Protein AF-A0A810BJH0-F1 (afdb_monomer_lite)

Organism: NCBI:txid1355477

Sequence (69 aa):
MLCTPDWFSSNMEDDLTIGRHHVFVKQYDYPRLQAFVEAYCAECSGTSWKEVAEKLSRLGKWEFEDYIS

Foldseek 3Di:
DDDDPVRCLVPDPDQWDQDAQAIHGNDDDPVVVVVVVVVQLVVLDDPDPVSSVVSVNSNHPDPCPVVDD

Radius of gyration: 14.3 Å; chains: 1; bounding box: 36×29×32 Å

pLDDT: mean 76.33, std 12.25, range [46.38, 89.69]

InterPro domains:
  IPR028964 Immunity protein 8 [PF15586] (1-67)

Secondary structure (DSSP, 8-state):
----HHHHHHH-SSSEEEETTEEEESS--HHHHHHHHHHHHHH---SSHHHHHHHHTTTS--TTTT---

Structure (mmCIF, N/CA/C/O backbone):
data_AF-A0A810BJH0-F1
#
_entry.id   AF-A0A810BJH0-F1
#
loop_
_atom_site.group_PDB
_atom_site.id
_atom_site.type_symbol
_atom_site.label_atom_id
_atom_site.label_alt_id
_atom_site.label_comp_id
_atom_site.label_asym_id
_atom_site.label_entity_id
_atom_site.label_seq_id
_atom_site.pdbx_PDB_ins_code
_atom_site.Cartn_x
_atom_site.Cartn_y
_atom_site.Cartn_z
_atom_site.occupancy
_atom_site.B_iso_or_equiv
_atom_site.auth_seq_id
_atom_site.auth_comp_id
_atom_site.auth_asym_id
_atom_site.auth_atom_id
_atom_site.pdbx_PDB_model_num
ATOM 1 N N . MET A 1 1 ? 18.527 0.086 7.940 1.00 63.41 1 MET A N 1
ATOM 2 C CA . MET A 1 1 ? 18.429 -1.002 6.946 1.00 63.41 1 MET A CA 1
ATOM 3 C C . MET A 1 1 ? 18.816 -0.395 5.607 1.00 63.41 1 MET A C 1
ATOM 5 O O . MET A 1 1 ? 18.287 0.660 5.289 1.00 63.41 1 MET A O 1
ATOM 9 N N . LEU A 1 2 ? 19.799 -0.964 4.909 1.00 70.81 2 LEU A N 1
ATOM 10 C CA . LEU A 1 2 ? 20.226 -0.516 3.580 1.00 70.81 2 LEU A CA 1
ATOM 11 C C . LEU A 1 2 ? 19.681 -1.515 2.566 1.00 70.81 2 LEU A C 1
ATOM 13 O O . LEU A 1 2 ? 19.844 -2.717 2.746 1.00 70.81 2 LEU A O 1
ATOM 17 N N . CYS A 1 3 ? 19.011 -1.007 1.543 1.00 80.44 3 CYS A N 1
ATOM 18 C CA . CYS A 1 3 ? 18.422 -1.796 0.476 1.00 80.44 3 CYS A CA 1
ATOM 19 C C . CYS A 1 3 ? 18.607 -1.007 -0.819 1.00 80.44 3 CYS A C 1
ATOM 21 O O . CYS A 1 3 ? 18.313 0.190 -0.842 1.00 80.44 3 CYS A O 1
ATOM 23 N N . THR A 1 4 ? 19.142 -1.635 -1.864 1.00 87.94 4 THR A N 1
ATOM 24 C CA . THR A 1 4 ? 19.200 -0.992 -3.179 1.00 87.94 4 THR A CA 1
ATOM 25 C C . THR A 1 4 ? 17.842 -1.124 -3.868 1.00 87.94 4 THR A C 1
ATOM 27 O O . THR A 1 4 ? 17.169 -2.143 -3.687 1.00 87.94 4 THR A O 1
ATOM 30 N N . PRO A 1 5 ? 17.428 -0.131 -4.675 1.00 83.50 5 PRO A N 1
ATOM 31 C CA . PRO A 1 5 ? 16.184 -0.218 -5.438 1.00 83.50 5 PRO A CA 1
ATOM 32 C C . PRO A 1 5 ? 16.097 -1.493 -6.290 1.00 83.50 5 PRO A C 1
ATOM 34 O O . PRO A 1 5 ? 15.059 -2.148 -6.301 1.00 83.50 5 PRO A O 1
ATOM 37 N N . ASP A 1 6 ? 17.201 -1.890 -6.931 1.00 88.00 6 ASP A N 1
ATOM 38 C CA . ASP A 1 6 ? 17.266 -3.088 -7.777 1.00 88.00 6 ASP A CA 1
ATOM 39 C C . ASP A 1 6 ? 17.078 -4.391 -6.995 1.00 88.00 6 ASP A C 1
ATOM 41 O O . ASP A 1 6 ? 16.358 -5.287 -7.442 1.00 88.00 6 ASP A O 1
ATOM 45 N N . TRP A 1 7 ? 17.696 -4.500 -5.811 1.00 89.12 7 TRP A N 1
ATOM 46 C CA . TRP A 1 7 ? 17.519 -5.669 -4.951 1.00 89.12 7 TRP A CA 1
ATOM 47 C C . TRP A 1 7 ? 16.073 -5.748 -4.470 1.00 89.12 7 TRP A C 1
ATOM 49 O O . TRP A 1 7 ? 15.443 -6.790 -4.597 1.00 89.12 7 TRP A O 1
ATOM 59 N N . PHE A 1 8 ? 15.507 -4.629 -4.008 1.00 87.25 8 PHE A N 1
ATOM 60 C CA . PHE A 1 8 ? 14.114 -4.587 -3.572 1.00 87.25 8 PHE A CA 1
ATOM 61 C C . PHE A 1 8 ? 13.154 -5.003 -4.691 1.00 87.25 8 PHE A C 1
ATOM 63 O O . PHE A 1 8 ? 12.329 -5.884 -4.485 1.00 87.25 8 PHE A O 1
ATOM 70 N N . SER A 1 9 ? 13.305 -4.435 -5.890 1.00 86.25 9 SER A N 1
ATOM 71 C CA . SER A 1 9 ? 12.463 -4.763 -7.046 1.00 86.25 9 SER A CA 1
ATOM 72 C C . SER A 1 9 ? 12.549 -6.245 -7.437 1.00 86.25 9 SER A C 1
ATOM 74 O O . SER A 1 9 ? 11.526 -6.863 -7.736 1.00 86.25 9 SER A O 1
ATOM 76 N N . SER A 1 10 ? 13.748 -6.834 -7.369 1.00 88.69 10 SER A N 1
ATOM 77 C CA . SER A 1 10 ? 13.988 -8.249 -7.693 1.00 88.69 10 SER A CA 1
ATOM 78 C C . SER A 1 10 ? 13.476 -9.213 -6.620 1.00 88.69 10 SER A C 1
ATOM 80 O O . SER A 1 10 ? 13.150 -10.358 -6.926 1.00 88.69 10 SER A O 1
ATOM 82 N N . ASN A 1 11 ? 13.417 -8.762 -5.366 1.00 88.69 11 ASN A N 1
ATOM 83 C CA . ASN A 1 11 ? 13.046 -9.572 -4.206 1.00 88.69 11 ASN A CA 1
ATOM 84 C C . ASN A 1 11 ? 11.619 -9.321 -3.697 1.00 88.69 11 ASN A C 1
ATOM 86 O O . ASN A 1 11 ? 11.205 -9.965 -2.737 1.00 88.69 11 ASN A O 1
ATOM 90 N N . MET A 1 12 ? 10.862 -8.414 -4.317 1.00 86.56 12 MET A N 1
ATOM 91 C CA . MET A 1 12 ? 9.432 -8.261 -4.049 1.00 86.56 12 MET A CA 1
ATOM 92 C C . MET A 1 12 ? 8.696 -9.554 -4.429 1.00 86.56 12 MET A C 1
ATOM 94 O O . MET A 1 12 ? 8.775 -9.999 -5.576 1.00 86.56 12 MET A O 1
ATOM 98 N N . GLU A 1 13 ? 7.974 -10.147 -3.481 1.00 83.12 13 GLU A N 1
ATOM 99 C CA . GLU A 1 13 ? 7.177 -11.358 -3.722 1.00 83.12 13 GLU A CA 1
ATOM 100 C C . GLU A 1 13 ? 5.965 -11.038 -4.608 1.00 83.12 13 GLU A C 1
ATOM 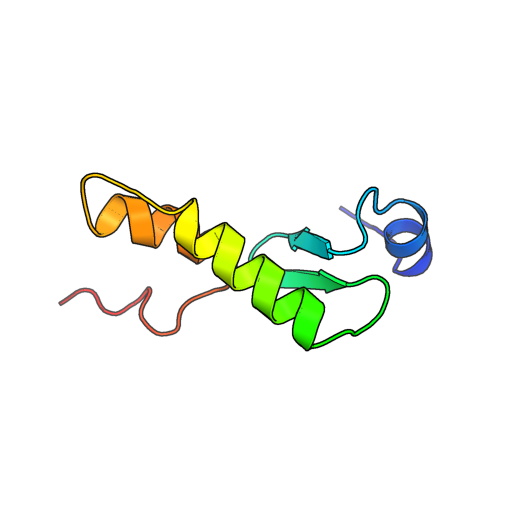102 O O . GLU A 1 13 ? 5.771 -11.669 -5.647 1.00 83.12 13 GLU A O 1
ATOM 107 N N . ASP A 1 14 ? 5.239 -9.970 -4.278 1.00 85.56 14 ASP A N 1
ATOM 108 C CA . ASP A 1 14 ? 4.078 -9.492 -5.026 1.00 85.56 14 ASP A CA 1
ATOM 109 C C . ASP A 1 14 ? 4.408 -8.314 -5.956 1.00 85.56 14 ASP A C 1
ATOM 111 O O . ASP A 1 14 ? 5.444 -7.655 -5.847 1.00 85.56 14 ASP A O 1
ATOM 115 N N . ASP A 1 15 ? 3.504 -8.022 -6.893 1.00 84.94 15 ASP A N 1
ATOM 116 C CA . ASP A 1 15 ? 3.589 -6.819 -7.738 1.00 84.94 15 ASP A CA 1
ATOM 117 C C . ASP A 1 15 ? 3.267 -5.532 -6.965 1.00 84.94 15 ASP A C 1
ATOM 119 O O . ASP A 1 15 ? 3.670 -4.445 -7.385 1.00 84.94 15 ASP A O 1
ATOM 123 N N . LEU A 1 16 ? 2.540 -5.666 -5.852 1.00 86.62 16 LEU A N 1
ATOM 124 C CA . LEU A 1 16 ? 2.081 -4.595 -4.976 1.00 86.62 16 LEU A CA 1
ATOM 125 C C . LEU A 1 16 ? 2.423 -4.962 -3.534 1.00 86.62 16 LEU A C 1
ATOM 127 O O . LEU A 1 16 ? 2.021 -6.014 -3.046 1.00 86.62 16 LEU A O 1
ATOM 131 N N . THR A 1 17 ? 3.157 -4.101 -2.835 1.00 86.19 17 THR A N 1
ATOM 132 C CA . THR A 1 17 ? 3.556 -4.355 -1.445 1.00 86.19 17 THR A CA 1
ATOM 133 C C . THR A 1 17 ? 3.414 -3.095 -0.607 1.00 86.19 17 THR A C 1
ATOM 135 O O . THR A 1 17 ? 3.928 -2.037 -0.968 1.00 86.19 17 THR A O 1
ATOM 138 N N . ILE A 1 18 ? 2.748 -3.204 0.543 1.00 82.19 18 ILE A N 1
ATOM 139 C CA . ILE A 1 18 ? 2.642 -2.106 1.509 1.00 82.19 18 ILE A CA 1
ATOM 140 C C . ILE A 1 18 ? 3.904 -2.085 2.371 1.00 82.19 18 ILE A C 1
ATOM 142 O O . ILE A 1 18 ? 4.187 -3.013 3.127 1.00 82.19 18 ILE A O 1
ATOM 146 N N . GLY A 1 19 ? 4.662 -1.001 2.264 1.00 79.75 19 GLY A N 1
ATOM 147 C CA . GLY A 1 19 ? 5.672 -0.615 3.236 1.00 79.75 19 GLY A CA 1
ATOM 148 C C . GLY A 1 19 ? 5.110 0.327 4.295 1.00 79.75 19 GLY A C 1
ATOM 149 O O . GLY A 1 19 ? 3.921 0.625 4.350 1.00 79.75 19 GLY A O 1
ATOM 150 N N . ARG A 1 20 ? 5.989 0.861 5.145 1.00 76.88 20 ARG A N 1
ATOM 151 C CA . ARG A 1 20 ? 5.589 1.853 6.147 1.00 76.88 20 ARG A CA 1
ATOM 152 C C . ARG A 1 20 ? 5.189 3.166 5.454 1.00 76.88 20 ARG A C 1
ATOM 154 O O . ARG A 1 20 ? 6.062 3.926 5.031 1.00 76.88 20 ARG A 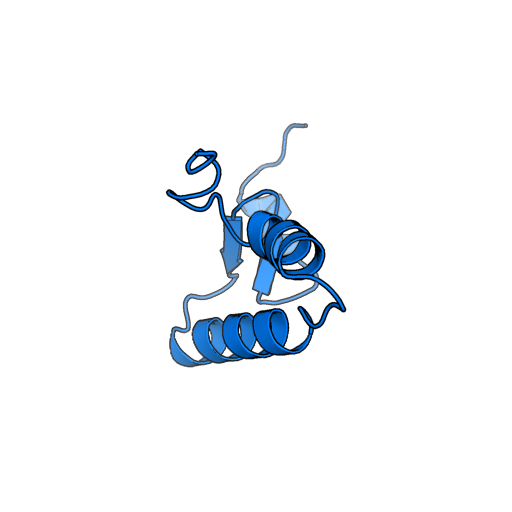O 1
ATOM 161 N N . HIS A 1 21 ? 3.881 3.412 5.360 1.00 78.94 21 HIS A N 1
ATOM 162 C CA . HIS A 1 21 ? 3.257 4.584 4.728 1.00 78.94 21 HIS A CA 1
ATOM 163 C C . HIS A 1 21 ? 3.494 4.727 3.213 1.00 78.94 21 HIS A C 1
ATOM 165 O O . HIS A 1 21 ? 3.358 5.825 2.680 1.00 78.94 21 HIS A O 1
ATOM 171 N N . HIS A 1 22 ? 3.895 3.653 2.533 1.00 80.94 22 HIS A N 1
ATOM 172 C CA . HIS A 1 22 ? 4.165 3.659 1.095 1.00 80.94 22 HIS A CA 1
ATOM 173 C C . HIS A 1 22 ? 3.627 2.378 0.470 1.00 80.94 22 HIS A C 1
ATOM 175 O O . HIS A 1 22 ? 3.744 1.310 1.067 1.00 80.94 22 HIS A O 1
ATOM 181 N N . VAL A 1 23 ? 3.115 2.469 -0.753 1.00 84.88 23 VAL A N 1
ATOM 182 C CA . VAL A 1 23 ? 2.801 1.301 -1.579 1.00 84.88 23 VAL A CA 1
ATOM 183 C C . VAL A 1 23 ? 3.859 1.203 -2.669 1.00 84.88 23 VAL A C 1
ATOM 185 O O . VAL A 1 23 ? 4.045 2.132 -3.453 1.00 84.88 23 VAL A O 1
ATO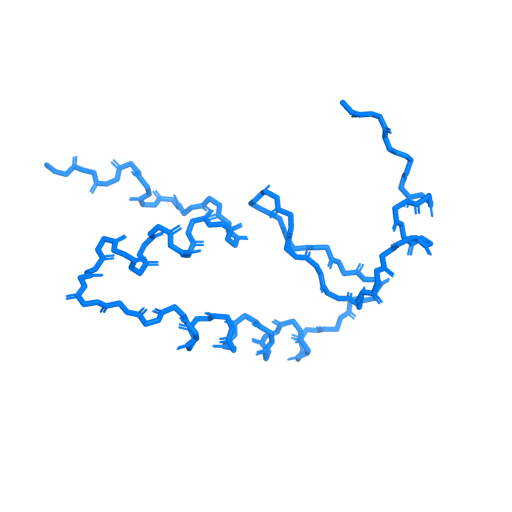M 188 N N . PHE A 1 24 ? 4.574 0.086 -2.695 1.00 86.56 24 PHE A N 1
ATOM 189 C CA . PHE A 1 24 ? 5.562 -0.220 -3.716 1.00 86.56 24 PHE A CA 1
ATOM 190 C C . PHE A 1 24 ? 4.913 -1.009 -4.843 1.00 86.56 24 PHE A C 1
ATOM 192 O O . PHE A 1 24 ? 4.181 -1.965 -4.587 1.00 86.56 24 PHE A O 1
ATOM 199 N N . VAL A 1 25 ? 5.201 -0.610 -6.082 1.00 89.50 25 VAL A N 1
ATOM 200 C CA . VAL A 1 25 ? 4.659 -1.231 -7.293 1.00 89.50 25 VAL A CA 1
ATOM 201 C C . VAL A 1 25 ? 5.815 -1.671 -8.193 1.00 89.50 25 VAL A C 1
ATOM 203 O O . VAL A 1 25 ? 6.725 -0.879 -8.442 1.00 89.50 25 VAL A O 1
ATOM 206 N N . LYS A 1 26 ? 5.804 -2.915 -8.689 1.00 86.44 26 LYS A N 1
ATOM 207 C CA . LYS A 1 26 ? 6.796 -3.376 -9.686 1.00 86.44 26 LYS A CA 1
ATOM 208 C C . LYS A 1 26 ? 6.594 -2.701 -11.040 1.00 86.44 26 LYS A C 1
ATOM 210 O O . LYS A 1 26 ? 7.553 -2.326 -11.707 1.00 86.44 26 LYS A O 1
ATOM 215 N N . GLN A 1 27 ? 5.335 -2.550 -11.439 1.00 85.00 27 GLN A N 1
ATOM 216 C CA . GLN A 1 27 ? 4.914 -1.811 -12.623 1.00 85.00 27 GLN A CA 1
ATOM 217 C C . GLN A 1 27 ? 3.710 -0.957 -12.254 1.00 85.00 27 GLN A C 1
ATOM 219 O O . GLN A 1 27 ? 2.836 -1.392 -11.503 1.00 85.00 27 GLN A O 1
ATOM 224 N N . TYR A 1 28 ? 3.680 0.273 -12.757 1.00 83.69 28 TYR A N 1
ATOM 225 C CA . TYR A 1 28 ?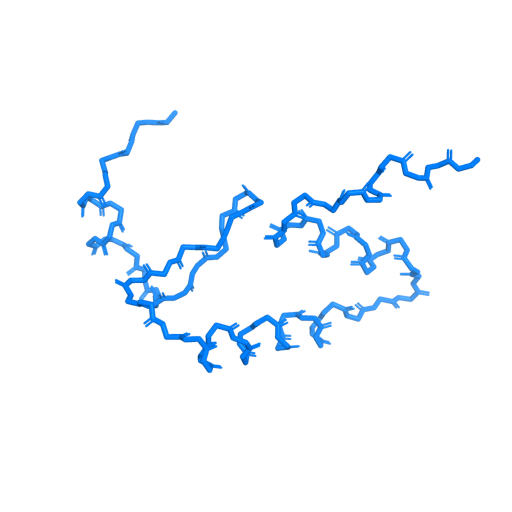 2.578 1.180 -12.481 1.00 83.69 28 TYR A CA 1
ATOM 226 C C . TYR A 1 28 ? 1.348 0.788 -13.306 1.00 83.69 28 TYR A C 1
ATOM 228 O O . TYR A 1 28 ? 1.340 0.925 -14.528 1.00 83.69 28 TYR A O 1
ATOM 236 N N . ASP A 1 29 ? 0.310 0.331 -12.612 1.00 88.44 29 ASP A N 1
ATOM 237 C CA . ASP A 1 29 ? -1.009 0.015 -13.155 1.00 88.44 29 ASP A CA 1
ATOM 238 C C . ASP A 1 29 ? -2.054 0.617 -12.209 1.00 88.44 29 ASP A C 1
ATOM 240 O O . ASP A 1 29 ? -2.230 0.163 -11.075 1.00 88.44 29 ASP A O 1
ATOM 244 N N . TYR A 1 30 ? -2.701 1.694 -12.656 1.00 86.38 30 TYR A N 1
ATOM 245 C CA . TYR A 1 30 ? -3.657 2.431 -11.836 1.00 86.38 30 TYR A CA 1
ATOM 246 C C . TYR A 1 30 ? -4.908 1.605 -11.482 1.00 86.38 30 TYR A C 1
ATOM 248 O O . TYR A 1 30 ? -5.215 1.526 -10.292 1.00 86.38 30 TYR A O 1
ATOM 256 N N . PRO A 1 31 ? -5.602 0.945 -12.436 1.00 89.69 31 PRO A N 1
ATOM 257 C CA . PRO A 1 31 ? -6.702 0.034 -12.112 1.00 89.69 31 PRO A CA 1
ATOM 258 C C . PRO A 1 31 ? -6.341 -1.015 -11.057 1.00 89.69 31 PRO A C 1
ATOM 260 O O . PRO A 1 31 ? -7.113 -1.262 -10.129 1.00 89.69 31 PRO A O 1
ATOM 263 N N . ARG A 1 32 ? -5.152 -1.616 -11.168 1.00 87.06 32 ARG A N 1
ATOM 264 C CA . ARG A 1 32 ? -4.703 -2.645 -10.225 1.00 87.06 32 ARG A CA 1
ATOM 265 C C . ARG A 1 32 ? -4.375 -2.072 -8.850 1.00 87.06 32 ARG A C 1
ATOM 267 O O . ARG A 1 32 ? -4.726 -2.677 -7.839 1.00 87.06 32 ARG A O 1
ATOM 274 N N . LEU A 1 33 ? -3.741 -0.901 -8.806 1.00 87.12 33 LEU A N 1
ATOM 275 C CA . LEU A 1 33 ? -3.490 -0.174 -7.563 1.00 87.12 33 LEU A CA 1
ATOM 276 C C . LEU A 1 33 ? -4.805 0.197 -6.865 1.00 87.12 33 LEU A C 1
ATOM 278 O O . LEU A 1 33 ? -4.925 0.005 -5.658 1.00 87.12 33 LEU A O 1
ATOM 282 N N . GLN A 1 34 ? -5.795 0.685 -7.614 1.00 86.19 34 GLN A N 1
ATOM 283 C CA . GLN A 1 34 ? -7.107 1.034 -7.076 1.00 86.19 34 GLN A CA 1
ATOM 284 C C . GLN A 1 34 ? -7.793 -0.189 -6.456 1.00 86.19 34 GLN A C 1
ATOM 286 O O . GLN A 1 34 ? -8.177 -0.135 -5.291 1.00 86.19 34 GLN A O 1
ATOM 291 N N . ALA A 1 35 ? -7.874 -1.304 -7.187 1.00 87.19 35 ALA A N 1
ATOM 292 C CA . ALA A 1 35 ? -8.484 -2.536 -6.685 1.00 87.19 35 ALA A CA 1
ATOM 293 C C . ALA A 1 35 ? -7.785 -3.064 -5.419 1.00 87.19 35 ALA A C 1
ATOM 295 O O . ALA A 1 35 ? -8.436 -3.546 -4.494 1.00 87.19 35 ALA A O 1
ATOM 296 N N . PHE A 1 36 ? -6.457 -2.939 -5.352 1.00 86.75 36 PHE A N 1
ATOM 297 C CA . PHE A 1 36 ? -5.680 -3.303 -4.170 1.00 86.75 36 PHE A CA 1
ATOM 298 C C . PHE A 1 36 ? -6.024 -2.436 -2.953 1.00 86.75 36 PHE A C 1
ATOM 300 O O . PHE A 1 36 ? -6.239 -2.962 -1.863 1.00 86.75 36 PHE A O 1
ATOM 307 N N . VAL A 1 37 ? -6.111 -1.115 -3.132 1.00 83.88 37 VAL A N 1
ATOM 308 C CA . VAL A 1 37 ? -6.489 -0.194 -2.049 1.00 83.88 37 VAL A CA 1
ATOM 309 C C . VAL A 1 37 ? -7.931 -0.437 -1.603 1.00 83.88 37 VAL A C 1
ATOM 311 O O . VAL A 1 37 ? -8.201 -0.455 -0.406 1.00 83.88 37 VAL A O 1
ATOM 314 N N . GLU A 1 38 ? -8.853 -0.672 -2.537 1.00 84.81 38 GLU A N 1
ATOM 315 C CA . GLU A 1 38 ? -10.249 -1.005 -2.231 1.00 84.81 38 GLU A CA 1
ATOM 316 C C . GLU A 1 38 ? -10.360 -2.297 -1.414 1.00 84.81 38 GLU A C 1
ATOM 318 O O . GLU A 1 38 ? -11.052 -2.317 -0.394 1.00 84.81 38 GLU A O 1
ATOM 323 N N . ALA A 1 39 ? -9.637 -3.350 -1.809 1.00 84.62 39 ALA A N 1
ATOM 324 C CA . ALA A 1 39 ? -9.580 -4.606 -1.065 1.00 84.62 39 ALA A CA 1
ATOM 325 C C . ALA A 1 39 ? -8.997 -4.405 0.342 1.00 84.62 39 ALA A C 1
ATOM 327 O O . ALA A 1 39 ? -9.580 -4.864 1.324 1.00 84.62 39 ALA A O 1
ATOM 328 N N . TYR A 1 40 ? -7.907 -3.641 0.459 1.00 82.00 40 TYR A N 1
ATOM 329 C CA . TYR A 1 40 ? -7.304 -3.316 1.750 1.00 82.00 40 TYR A CA 1
ATOM 330 C C . TYR A 1 40 ? -8.281 -2.571 2.670 1.00 82.00 40 TYR A C 1
ATOM 332 O O . TYR A 1 40 ? -8.431 -2.918 3.840 1.00 82.00 40 TYR A O 1
ATOM 340 N N . CYS A 1 41 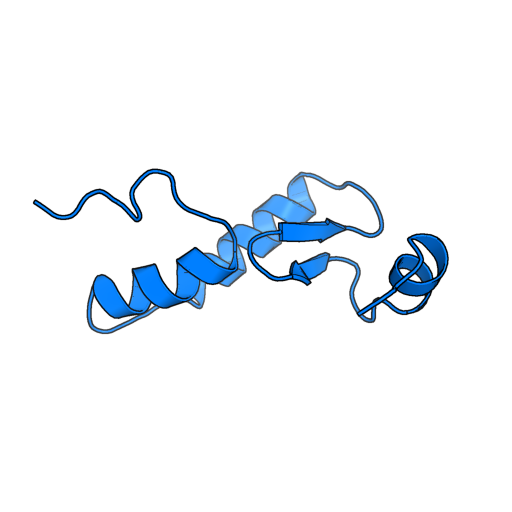? -8.996 -1.574 2.143 1.00 78.75 41 CYS A N 1
ATOM 341 C CA . CYS A 1 41 ? -10.027 -0.845 2.881 1.00 78.75 41 CYS A CA 1
ATOM 342 C C . CYS A 1 41 ? -11.194 -1.751 3.299 1.00 78.75 41 CYS A C 1
ATOM 344 O O . CYS A 1 41 ? -11.704 -1.607 4.408 1.00 78.75 41 CYS A O 1
ATOM 346 N N . ALA A 1 42 ? -11.603 -2.701 2.453 1.00 80.12 42 ALA A N 1
ATOM 347 C CA . ALA A 1 42 ? -12.653 -3.664 2.784 1.00 80.12 42 ALA A CA 1
ATOM 348 C C . ALA A 1 42 ? -12.234 -4.626 3.914 1.00 80.12 42 ALA A C 1
ATOM 350 O O . ALA A 1 42 ? -13.047 -4.972 4.774 1.00 80.12 42 ALA A O 1
ATOM 351 N N . GLU A 1 43 ? -10.958 -5.018 3.961 1.00 77.31 43 GLU A N 1
ATOM 352 C CA . GLU A 1 43 ? -10.380 -5.811 5.057 1.00 77.31 43 GLU A CA 1
ATOM 353 C C . GLU A 1 43 ? -10.194 -4.998 6.348 1.00 77.31 43 GLU A C 1
ATOM 355 O O . GLU A 1 43 ? -10.201 -5.547 7.460 1.00 77.31 43 GLU A O 1
ATOM 360 N N 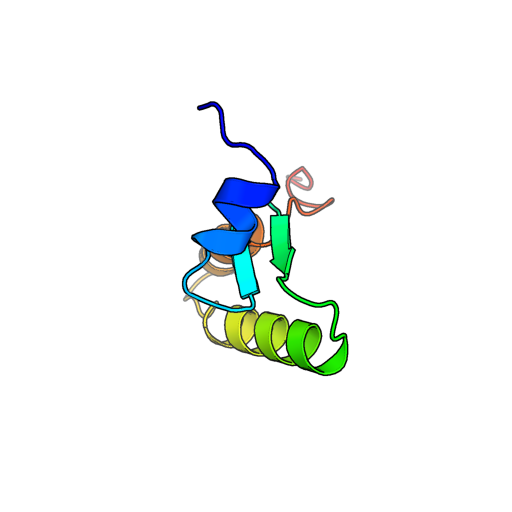. CYS A 1 44 ? -10.101 -3.671 6.232 1.00 72.38 44 CYS A N 1
ATOM 361 C CA . CYS A 1 44 ? -10.111 -2.728 7.348 1.00 72.38 44 CYS A CA 1
ATOM 362 C C . CYS A 1 44 ? -11.517 -2.569 7.949 1.00 72.38 44 CYS A C 1
ATOM 364 O O . CYS A 1 44 ? -12.016 -1.464 8.133 1.00 72.38 44 CYS A O 1
ATOM 366 N N . SER A 1 45 ? -12.152 -3.682 8.311 1.00 65.62 45 SER A N 1
ATOM 367 C CA . SER A 1 45 ? -13.334 -3.697 9.171 1.00 65.62 45 SER A CA 1
ATOM 368 C C . SER A 1 45 ? -12.913 -3.772 10.644 1.00 65.62 45 SER A C 1
ATOM 370 O O . SER A 1 45 ? -11.914 -4.407 11.003 1.00 65.62 45 SER A O 1
ATOM 372 N N . GLY A 1 46 ? -13.638 -3.071 11.509 1.00 68.25 46 GLY A N 1
ATOM 373 C CA . GLY A 1 46 ? -13.367 -2.977 12.940 1.00 68.25 46 GLY A CA 1
ATOM 374 C C . GLY A 1 46 ? -14.617 -2.527 13.678 1.00 68.25 46 GLY A C 1
ATOM 375 O O . GLY A 1 46 ? -15.494 -1.884 13.102 1.00 68.25 46 GLY A O 1
ATOM 376 N N . THR A 1 47 ? -14.715 -2.878 14.953 1.00 70.06 47 THR A N 1
ATOM 377 C CA . THR A 1 47 ? -15.860 -2.520 15.804 1.00 70.06 47 THR A CA 1
ATOM 378 C C . THR A 1 47 ? -15.843 -1.057 16.241 1.00 70.06 47 THR A C 1
ATOM 380 O O . THR A 1 47 ? -16.835 -0.554 16.766 1.00 70.06 47 THR A O 1
ATOM 383 N N . SER A 1 48 ? -14.734 -0.354 16.007 1.00 72.62 48 SER A N 1
ATOM 384 C CA . SER A 1 48 ? -14.592 1.072 16.281 1.00 72.62 48 SER A CA 1
ATOM 385 C C . SER A 1 48 ? -13.868 1.795 15.147 1.00 72.62 48 SER A C 1
ATOM 387 O O . SER A 1 48 ? -13.008 1.232 14.470 1.00 72.62 48 SER A O 1
ATOM 389 N N . TRP A 1 49 ? -14.171 3.085 14.979 1.00 69.56 49 TRP A N 1
ATOM 390 C CA . TRP A 1 49 ? -13.473 3.951 14.021 1.00 69.56 49 TRP A CA 1
ATOM 391 C C . TRP A 1 49 ? -11.957 3.995 14.268 1.00 69.56 49 TRP A C 1
ATOM 393 O O . TRP A 1 49 ? -11.172 4.092 13.330 1.00 69.56 49 TRP A O 1
ATOM 403 N N . LYS A 1 50 ? -11.540 3.841 15.530 1.00 71.56 50 LYS A N 1
ATOM 404 C CA . LYS A 1 50 ? -10.132 3.792 15.926 1.00 71.56 50 LYS A CA 1
ATOM 405 C C . LYS A 1 50 ? -9.404 2.572 15.350 1.00 71.56 50 LYS A C 1
ATOM 407 O O . LYS A 1 50 ? -8.314 2.727 14.817 1.00 71.56 50 LYS A O 1
ATOM 412 N N . GLU A 1 51 ? -10.013 1.387 15.398 1.00 72.44 51 GLU A N 1
ATOM 413 C CA . GLU A 1 51 ? -9.433 0.164 14.818 1.00 72.44 51 GLU A CA 1
ATOM 414 C C . GLU A 1 51 ? -9.295 0.259 13.295 1.00 72.44 51 GLU A C 1
ATOM 416 O O . GLU A 1 51 ? -8.310 -0.203 12.724 1.00 72.44 51 GLU A O 1
ATOM 421 N N . VAL A 1 52 ? -10.274 0.878 12.632 1.00 75.12 52 VAL A N 1
ATOM 422 C CA . VAL A 1 52 ? -10.230 1.119 11.184 1.00 75.12 52 VAL A CA 1
ATOM 423 C C . VAL A 1 52 ? -9.115 2.114 10.845 1.00 75.12 52 VAL A C 1
ATOM 425 O O . VAL A 1 52 ? -8.298 1.842 9.966 1.00 75.12 52 VAL A O 1
ATOM 428 N N . ALA A 1 53 ? -9.015 3.220 11.587 1.00 72.25 53 ALA A N 1
ATOM 429 C CA . ALA A 1 53 ? -7.974 4.230 11.401 1.00 72.25 53 ALA A CA 1
ATOM 430 C C . ALA A 1 53 ? -6.555 3.677 11.636 1.00 72.25 53 ALA A C 1
ATOM 432 O O . ALA A 1 53 ? -5.643 3.979 10.868 1.00 72.25 53 ALA A O 1
ATOM 433 N N . GLU A 1 54 ? -6.362 2.820 12.645 1.00 72.38 54 GLU A N 1
ATOM 434 C CA . GLU A 1 54 ? -5.075 2.158 12.916 1.00 72.38 54 GLU A CA 1
ATOM 435 C C . GLU A 1 54 ? -4.644 1.195 11.801 1.00 72.38 54 GLU A C 1
ATOM 437 O O . GLU A 1 54 ? -3.447 1.028 11.549 1.00 72.38 54 GLU A O 1
ATOM 442 N N . LYS A 1 55 ? -5.596 0.545 11.123 1.00 73.06 55 LYS A N 1
ATOM 443 C CA . LYS A 1 55 ? -5.289 -0.306 9.967 1.00 73.06 55 LYS A CA 1
ATOM 444 C C . LYS A 1 55 ? -4.967 0.541 8.735 1.00 73.06 55 LYS A C 1
ATOM 446 O O . LYS A 1 55 ? -3.976 0.278 8.061 1.00 73.06 55 LYS A O 1
ATOM 451 N N . LEU A 1 56 ? -5.732 1.604 8.489 1.00 73.38 56 LEU A N 1
ATOM 452 C CA . LEU A 1 56 ? -5.529 2.501 7.347 1.00 73.38 56 LEU A CA 1
ATOM 453 C C . LEU A 1 56 ? -4.231 3.322 7.429 1.00 73.38 56 LEU A C 1
ATOM 455 O O . LEU A 1 56 ? -3.597 3.538 6.396 1.00 73.38 56 LEU A O 1
ATOM 459 N N . SER A 1 57 ? -3.772 3.710 8.626 1.00 69.06 57 SER A N 1
ATOM 460 C CA . SER A 1 57 ? -2.517 4.472 8.812 1.00 69.06 57 SER A CA 1
ATOM 461 C C . SER A 1 57 ? -1.262 3.736 8.315 1.00 69.06 57 SER A C 1
ATOM 463 O O . SER A 1 57 ? -0.209 4.338 8.071 1.00 69.06 57 SER A O 1
ATOM 465 N N . ARG A 1 58 ? -1.360 2.415 8.119 1.00 68.56 58 ARG A N 1
ATOM 466 C CA . ARG A 1 58 ? -0.294 1.596 7.527 1.00 68.56 58 ARG A CA 1
ATOM 467 C C . ARG A 1 58 ? -0.156 1.808 6.023 1.00 68.56 58 ARG A C 1
ATOM 469 O O . ARG A 1 58 ? 0.966 1.739 5.526 1.00 68.56 58 ARG A O 1
ATOM 476 N N . LEU A 1 59 ? -1.257 2.090 5.324 1.00 68.56 59 LEU A N 1
ATOM 477 C CA . LEU A 1 59 ? -1.278 2.300 3.874 1.00 68.56 59 LEU A CA 1
ATOM 478 C C . LEU A 1 59 ? -0.645 3.648 3.487 1.00 68.56 59 LEU A C 1
ATOM 480 O O . LEU A 1 59 ? 0.032 3.760 2.469 1.00 68.56 59 LEU A O 1
ATOM 484 N N . GLY A 1 60 ? -0.810 4.661 4.334 1.00 63.81 60 GLY A N 1
ATOM 485 C CA . GLY A 1 60 ? -0.269 6.000 4.136 1.00 63.81 60 GLY A CA 1
ATOM 486 C C . GLY A 1 60 ? -0.424 6.828 5.402 1.00 63.81 60 GLY A C 1
ATOM 487 O O . GLY A 1 60 ? -1.319 6.570 6.204 1.00 63.81 60 GLY A O 1
ATOM 488 N N . LYS A 1 61 ? 0.446 7.825 5.592 1.00 54.56 61 LYS A N 1
ATOM 489 C CA . LYS A 1 61 ? 0.176 8.870 6.584 1.00 54.56 61 LYS A CA 1
ATOM 490 C C . LYS A 1 61 ? -1.075 9.614 6.143 1.00 54.56 61 LYS A C 1
ATOM 492 O O . LYS A 1 61 ? -1.128 10.097 5.012 1.00 54.56 61 LYS A O 1
ATOM 497 N N . TRP A 1 62 ? -2.066 9.695 7.016 1.00 56.81 62 TRP A N 1
ATOM 498 C CA . TRP A 1 62 ? -3.271 10.463 6.739 1.00 56.81 62 TRP A CA 1
ATOM 499 C C . TRP A 1 62 ? -3.064 11.902 7.218 1.00 56.81 62 TRP A C 1
ATOM 501 O O . TRP A 1 62 ? -2.584 12.114 8.325 1.00 56.81 62 TRP A O 1
ATOM 511 N N . GLU A 1 63 ? -3.448 12.909 6.432 1.00 48.31 63 GLU A N 1
ATOM 512 C CA . GLU A 1 63 ? -3.364 14.320 6.860 1.00 48.31 63 GLU A CA 1
ATOM 513 C C . GLU A 1 63 ? -4.267 14.647 8.071 1.00 48.31 63 GLU A C 1
ATOM 515 O O . GLU A 1 63 ? -4.162 15.726 8.645 1.00 48.31 63 GLU A O 1
ATOM 520 N N . PHE A 1 64 ? -5.128 13.711 8.492 1.00 52.22 64 PHE A N 1
ATOM 521 C CA . PHE A 1 64 ? -6.007 13.832 9.659 1.00 52.22 64 PHE A CA 1
ATOM 522 C C . PHE A 1 64 ? -5.542 12.997 10.864 1.00 52.22 64 PHE A C 1
ATOM 524 O O . PHE A 1 64 ? -6.261 12.931 11.859 1.00 52.22 64 PHE A O 1
ATOM 531 N N . GLU A 1 65 ? -4.356 12.372 10.816 1.00 50.28 65 GLU A N 1
ATOM 532 C CA . GLU A 1 65 ? -3.770 11.684 11.986 1.00 50.28 65 GLU A CA 1
ATOM 533 C C . GLU A 1 65 ? -3.574 12.655 13.173 1.00 50.28 65 GLU A C 1
ATOM 535 O O . GLU A 1 65 ? -3.653 12.246 14.328 1.00 50.28 65 GLU A O 1
ATOM 540 N N . ASP A 1 66 ? -3.420 13.952 12.882 1.00 49.50 66 ASP A N 1
ATOM 541 C CA . ASP A 1 66 ? -3.318 15.052 13.850 1.00 49.50 66 ASP A CA 1
ATOM 542 C C . ASP A 1 66 ? -4.662 15.739 14.172 1.00 49.50 66 ASP A C 1
ATOM 544 O O . ASP A 1 66 ? -4.692 16.715 14.923 1.00 49.50 66 ASP A O 1
ATOM 548 N N . TYR A 1 67 ? -5.799 15.258 13.653 1.00 48.84 67 TYR A N 1
ATOM 549 C CA . TYR A 1 67 ? -7.112 15.836 13.971 1.00 48.84 67 TYR A CA 1
ATOM 550 C C . TYR A 1 67 ? -7.670 15.253 15.279 1.00 48.84 67 TYR A C 1
ATOM 552 O O . TYR A 1 67 ? -8.739 14.644 15.318 1.00 48.84 67 TYR A O 1
ATOM 560 N N . ILE A 1 68 ? -6.922 15.418 16.371 1.00 49.19 68 ILE A N 1
ATOM 561 C CA . ILE A 1 68 ? -7.454 15.235 17.723 1.00 49.19 68 ILE A CA 1
ATOM 562 C C . ILE A 1 68 ? -7.985 16.596 18.179 1.00 49.19 68 ILE A C 1
ATOM 564 O O . ILE A 1 68 ? -7.216 17.514 18.459 1.00 49.19 68 ILE A O 1
ATOM 568 N N . SER A 1 69 ? -9.315 16.716 18.199 1.00 46.38 69 SER A N 1
ATOM 569 C CA . SER A 1 69 ? -10.029 17.740 18.971 1.00 46.38 69 SER A CA 1
ATOM 570 C C . SER A 1 69 ? -9.985 17.430 20.463 1.00 46.38 69 SER A C 1
ATOM 572 O O . SER A 1 69 ? -9.910 16.235 20.827 1.00 46.38 69 SER A O 1
#